Protein AF-A0A952GDI0-F1 (afdb_monomer_lite)

Radius of gyration: 28.62 Å; chains: 1; bounding box: 76×78×63 Å

pLDDT: mean 81.36, std 20.57, range [36.72, 98.88]

Structure (mmCIF, N/CA/C/O backbone):
data_AF-A0A952GDI0-F1
#
_entry.id   AF-A0A952GDI0-F1
#
loop_
_atom_site.group_PDB
_atom_site.id
_atom_site.type_symbol
_atom_site.label_atom_id
_atom_site.label_alt_id
_atom_site.label_comp_id
_atom_site.label_asym_id
_atom_site.label_entity_id
_atom_site.label_seq_id
_atom_site.pdbx_PDB_ins_code
_atom_site.Cartn_x
_atom_site.Cartn_y
_atom_site.Cartn_z
_atom_site.occupancy
_atom_site.B_iso_or_equiv
_atom_site.auth_seq_id
_atom_site.auth_comp_id
_atom_site.auth_asym_id
_atom_site.auth_atom_id
_atom_site.pdbx_PDB_model_num
ATOM 1 N N . MET A 1 1 ? -52.517 -62.965 48.970 1.00 36.72 1 MET A N 1
ATOM 2 C CA . MET A 1 1 ? -51.664 -64.021 48.377 1.00 36.72 1 MET A CA 1
ATOM 3 C C . MET A 1 1 ? -50.918 -63.449 47.168 1.00 36.72 1 MET A C 1
ATOM 5 O O . MET A 1 1 ? -51.586 -62.881 46.323 1.00 36.72 1 MET A O 1
ATOM 9 N N . ARG A 1 2 ? -49.577 -63.614 47.131 1.00 39.38 2 ARG A N 1
ATOM 10 C CA . ARG A 1 2 ? -48.626 -63.575 45.977 1.00 39.38 2 ARG A CA 1
ATOM 11 C C . ARG A 1 2 ? -48.601 -62.310 45.080 1.00 39.38 2 ARG A C 1
ATOM 13 O O . ARG A 1 2 ? -49.496 -62.111 44.282 1.00 39.38 2 ARG A O 1
ATOM 20 N N . LYS A 1 3 ? -47.659 -61.370 45.286 1.00 43.00 3 LYS A N 1
ATOM 21 C CA . LYS A 1 3 ? -46.269 -61.262 44.741 1.00 43.00 3 LYS A CA 1
ATOM 22 C C . LYS A 1 3 ? -46.183 -61.133 43.201 1.00 43.00 3 LYS A C 1
ATOM 24 O O . LYS A 1 3 ? -46.409 -62.136 42.541 1.00 43.00 3 LYS A O 1
ATOM 29 N N . LEU A 1 4 ? -45.689 -59.999 42.669 1.00 38.84 4 LEU A N 1
ATOM 30 C CA . LEU A 1 4 ? -44.346 -59.893 42.051 1.00 38.84 4 LEU A CA 1
ATOM 31 C C . LEU A 1 4 ? -43.995 -58.451 41.609 1.00 38.84 4 LEU A C 1
ATOM 33 O O . LEU A 1 4 ? -44.778 -57.767 40.963 1.00 38.84 4 LEU A O 1
ATOM 37 N N . VAL A 1 5 ? -42.774 -58.050 41.957 1.00 49.72 5 VAL A N 1
ATOM 38 C CA . VAL A 1 5 ? -41.998 -56.883 41.506 1.00 49.72 5 VAL A CA 1
ATOM 39 C C . VAL A 1 5 ? -41.313 -57.233 40.183 1.00 49.72 5 VAL A C 1
ATOM 41 O O . VAL A 1 5 ? -40.708 -58.300 40.156 1.00 49.72 5 VAL A O 1
ATOM 44 N N . VAL A 1 6 ? -41.285 -56.353 39.166 1.00 42.94 6 VAL A N 1
ATOM 45 C CA . VAL A 1 6 ? -40.235 -56.370 38.116 1.00 42.94 6 VAL A CA 1
ATOM 46 C C . VAL A 1 6 ? -39.928 -54.956 37.575 1.00 42.94 6 VAL A C 1
ATOM 48 O O . VAL A 1 6 ? -40.704 -54.371 36.832 1.00 42.94 6 VAL A O 1
ATOM 51 N N . TRP A 1 7 ? -38.769 -54.456 38.011 1.00 36.88 7 TRP A N 1
ATOM 52 C CA . TRP A 1 7 ? -37.698 -53.723 37.314 1.00 36.88 7 TRP A CA 1
ATOM 53 C C . TRP A 1 7 ? -37.964 -52.589 36.304 1.00 36.88 7 TRP A C 1
ATOM 55 O O . TRP A 1 7 ? -38.364 -52.785 35.161 1.00 36.88 7 TRP A O 1
ATOM 65 N N . VAL A 1 8 ? -37.513 -51.406 36.737 1.00 43.66 8 VAL A N 1
ATOM 66 C CA . VAL A 1 8 ? -37.041 -50.263 35.946 1.00 43.66 8 VAL A CA 1
ATOM 67 C C . VAL A 1 8 ? -35.877 -50.686 35.041 1.00 43.66 8 VAL A C 1
ATOM 69 O O . VAL A 1 8 ? -34.880 -51.212 35.530 1.00 43.66 8 VAL A O 1
ATOM 72 N N . ALA A 1 9 ? -35.964 -50.375 33.748 1.00 41.12 9 ALA A N 1
ATOM 73 C CA . ALA A 1 9 ? -34.824 -50.354 32.835 1.00 41.12 9 ALA A CA 1
ATOM 74 C C . ALA A 1 9 ? -34.697 -48.944 32.242 1.00 41.12 9 ALA A C 1
ATOM 76 O O . ALA A 1 9 ? -35.243 -48.630 31.187 1.00 41.12 9 ALA A O 1
ATOM 77 N N . LEU A 1 10 ? -33.995 -48.071 32.968 1.00 42.59 10 LEU A N 1
ATOM 78 C CA . LEU A 1 10 ? -33.512 -46.796 32.449 1.00 42.59 10 LEU A CA 1
ATOM 79 C C . LEU A 1 10 ? -32.235 -47.099 31.647 1.00 42.59 10 LEU A C 1
ATOM 81 O O . LEU A 1 10 ? -31.134 -47.117 32.194 1.00 42.59 10 LEU A O 1
ATOM 85 N N . CYS A 1 11 ? -32.374 -47.415 30.360 1.00 38.50 11 CYS A N 1
ATOM 86 C CA . CYS A 1 11 ? -31.219 -47.489 29.470 1.00 38.50 11 CYS A CA 1
ATOM 87 C C . CYS A 1 11 ? -30.758 -46.064 29.159 1.00 38.50 11 CYS A C 1
ATOM 89 O O . CYS A 1 11 ? -31.402 -45.329 28.412 1.00 38.50 11 CYS A O 1
ATOM 91 N N . GLY A 1 12 ? -29.650 -45.679 29.792 1.00 42.56 12 GLY A N 1
ATOM 92 C CA . GLY A 1 12 ? -28.978 -44.408 29.593 1.00 42.56 12 GLY A CA 1
ATOM 93 C C . GLY A 1 12 ? -28.523 -44.229 28.151 1.00 42.56 12 GLY A C 1
ATOM 94 O O . GLY A 1 12 ? -27.641 -44.933 27.669 1.00 42.56 12 GLY A O 1
ATOM 95 N N . ALA A 1 13 ? -29.080 -43.220 27.492 1.00 44.38 13 ALA A N 1
ATOM 96 C CA . ALA A 1 13 ? -28.416 -42.543 26.393 1.00 44.38 13 ALA A CA 1
ATOM 97 C C . ALA A 1 13 ? -27.603 -41.390 26.992 1.00 44.38 13 ALA A C 1
ATOM 99 O O . ALA A 1 13 ? -27.978 -40.222 26.906 1.00 44.38 13 ALA A O 1
ATOM 100 N N . THR A 1 14 ? -26.499 -41.722 27.664 1.00 49.66 14 THR A N 1
ATOM 101 C CA . THR A 1 14 ? -25.476 -40.732 28.011 1.00 49.66 14 THR A CA 1
ATOM 102 C C . THR A 1 14 ? -24.737 -40.418 26.718 1.00 49.66 14 THR A C 1
ATOM 104 O O . THR A 1 14 ? -23.700 -41.002 26.414 1.00 49.66 14 THR A O 1
ATOM 107 N N . SER A 1 15 ? -25.338 -39.560 25.896 1.00 49.81 15 SER A N 1
ATOM 108 C CA . SER A 1 15 ? -24.694 -39.019 24.711 1.00 49.81 15 SER A CA 1
ATOM 109 C C . SER A 1 15 ? -23.394 -38.373 25.157 1.00 49.81 15 SER A C 1
ATOM 111 O O . SER A 1 15 ? -23.389 -37.391 25.900 1.00 49.81 15 SER A O 1
ATOM 113 N N . ILE A 1 16 ? -22.294 -38.983 24.731 1.00 50.59 16 ILE A N 1
ATOM 114 C CA . ILE A 1 16 ? -20.947 -38.457 24.847 1.00 50.59 16 ILE A CA 1
ATOM 115 C C . ILE A 1 16 ? -20.974 -37.103 24.137 1.00 50.59 16 ILE A C 1
ATOM 117 O O . ILE A 1 16 ? -20.898 -37.028 22.911 1.00 50.59 16 ILE A O 1
ATOM 121 N N . LEU A 1 17 ? -21.122 -36.025 24.907 1.00 48.94 17 LEU A N 1
ATOM 122 C CA . LEU A 1 17 ? -20.775 -34.685 24.463 1.00 48.94 17 LEU A CA 1
ATOM 123 C C . LEU A 1 17 ? -19.253 -34.675 24.350 1.00 48.94 17 LEU A C 1
ATOM 125 O O . LEU A 1 17 ? -18.540 -34.250 25.257 1.00 48.94 17 LEU A O 1
ATOM 129 N N . TYR A 1 18 ? -18.758 -35.223 23.237 1.00 50.09 18 TYR A N 1
ATOM 130 C CA . TYR A 1 18 ? -17.430 -34.924 22.737 1.00 50.09 18 TYR A CA 1
ATOM 131 C C . TYR A 1 18 ? -17.302 -33.409 22.781 1.00 50.09 18 TYR A C 1
ATOM 133 O O . TYR A 1 18 ? -18.098 -32.704 22.158 1.00 50.09 18 TYR A O 1
ATOM 141 N N . GLY A 1 19 ? -16.355 -32.932 23.590 1.00 51.75 19 GLY A N 1
ATOM 142 C CA . GLY A 1 19 ? -16.073 -31.521 23.758 1.00 51.75 19 GLY A CA 1
ATOM 143 C C . GLY A 1 19 ? -15.899 -30.881 22.393 1.00 51.75 19 GLY A C 1
ATOM 144 O O . GLY A 1 19 ? -14.851 -31.012 21.761 1.00 51.75 19 GLY A O 1
ATOM 145 N N . GLN A 1 20 ? -16.936 -30.180 21.943 1.00 54.09 20 GLN A N 1
ATOM 146 C CA . GLN A 1 20 ? -16.772 -29.154 20.942 1.00 54.09 20 GLN A CA 1
ATOM 147 C C . GLN A 1 20 ? -15.917 -28.102 21.630 1.00 54.09 20 GLN A C 1
ATOM 149 O O . GLN A 1 20 ? -16.401 -27.313 22.442 1.00 54.09 20 GLN A O 1
ATOM 154 N N . SER A 1 21 ? -14.612 -28.148 21.368 1.00 56.38 21 SER A N 1
ATOM 155 C CA . SER A 1 21 ? -13.787 -26.964 21.500 1.00 56.38 21 SER A CA 1
ATOM 156 C C . SER A 1 21 ? -14.493 -25.912 20.656 1.00 56.38 21 SER A C 1
ATOM 158 O O . SER A 1 21 ? -14.486 -25.975 19.428 1.00 56.38 21 SER A O 1
ATOM 160 N N . LEU A 1 22 ? -15.216 -25.002 21.318 1.00 59.16 22 LEU A N 1
ATOM 161 C CA . LEU A 1 22 ? -15.708 -23.807 20.654 1.00 59.16 22 LEU A CA 1
ATOM 162 C C . LEU A 1 22 ? -14.494 -23.242 19.916 1.00 59.16 22 LEU A C 1
ATOM 164 O O . LEU A 1 22 ? -13.442 -23.121 20.560 1.00 59.16 22 LEU A O 1
ATOM 168 N N . PRO A 1 23 ? -14.583 -22.969 18.599 1.00 58.81 23 PRO A N 1
ATOM 169 C CA . PRO A 1 23 ? -13.469 -22.368 17.887 1.00 58.81 23 PRO A CA 1
ATOM 170 C C . PRO A 1 23 ? -13.054 -21.172 18.724 1.00 58.81 23 PRO A C 1
ATOM 172 O O . PRO A 1 23 ? -13.901 -20.338 19.055 1.00 58.81 23 PRO A O 1
ATOM 175 N N . GLN A 1 24 ? -11.799 -21.172 19.182 1.00 58.00 24 GLN A N 1
ATOM 176 C CA . GLN A 1 24 ? -11.284 -20.124 20.043 1.00 58.00 24 GLN A CA 1
ATOM 177 C C . GLN A 1 24 ? -11.627 -18.814 19.352 1.00 58.00 24 GLN A C 1
ATOM 179 O O . GLN A 1 24 ? -11.100 -18.545 18.272 1.00 58.00 24 GLN A O 1
ATOM 184 N N . ARG A 1 25 ? -12.603 -18.080 19.911 1.00 53.97 25 ARG A N 1
ATOM 185 C CA . ARG A 1 25 ? -13.162 -16.880 19.286 1.00 53.97 25 ARG A CA 1
ATOM 186 C C . ARG A 1 25 ? -11.959 -16.045 18.897 1.00 53.97 25 ARG A C 1
ATOM 188 O O . ARG A 1 25 ? -11.152 -15.746 19.784 1.00 53.97 25 ARG A O 1
ATOM 195 N N . ALA A 1 26 ? -11.789 -15.782 17.596 1.00 58.22 26 ALA A N 1
ATOM 196 C CA . ALA A 1 26 ? -10.661 -15.001 17.114 1.00 58.22 26 ALA A CA 1
ATOM 197 C C . ALA A 1 26 ? -10.570 -13.790 18.036 1.00 58.22 26 ALA A C 1
ATOM 199 O O . ALA A 1 26 ? -11.573 -13.094 18.231 1.00 58.22 26 ALA A O 1
ATOM 200 N N . ARG A 1 27 ? -9.436 -13.632 18.727 1.00 61.50 27 ARG A N 1
ATOM 201 C CA . ARG A 1 27 ? -9.253 -12.488 19.614 1.00 61.50 27 ARG A CA 1
ATOM 202 C C . ARG A 1 27 ? -9.319 -11.282 18.690 1.00 61.50 27 ARG A C 1
ATOM 204 O O . ARG A 1 27 ? -8.359 -11.021 17.975 1.00 61.50 27 ARG A O 1
ATOM 211 N N . HIS A 1 28 ? -10.474 -10.623 18.640 1.00 67.69 28 HIS A N 1
ATOM 212 C CA . HIS A 1 28 ? -10.655 -9.371 17.922 1.00 67.69 28 HIS A CA 1
ATOM 213 C C . HIS A 1 28 ? -9.851 -8.330 18.694 1.00 67.69 28 HIS A C 1
ATOM 215 O O . HIS A 1 28 ? -10.360 -7.648 19.582 1.00 67.69 28 HIS A O 1
ATOM 221 N N . VAL A 1 29 ? -8.550 -8.294 18.419 1.00 80.56 29 VAL A N 1
ATOM 222 C CA . VAL A 1 29 ? -7.701 -7.189 18.830 1.00 80.56 29 VAL A CA 1
ATOM 223 C C . VAL A 1 29 ? -8.167 -6.008 17.994 1.00 80.56 29 VAL A C 1
ATOM 225 O O . VAL A 1 29 ? -8.299 -6.114 16.778 1.00 80.56 29 VAL A O 1
ATOM 228 N N . SER A 1 30 ? -8.466 -4.907 18.663 1.00 89.31 30 SER A N 1
ATOM 229 C CA . SER A 1 30 ? -8.853 -3.650 18.030 1.00 89.31 30 SER A CA 1
ATOM 230 C C . SER A 1 30 ? -8.016 -2.523 18.622 1.00 89.31 30 SER A C 1
ATOM 232 O O . SER A 1 30 ? -7.465 -2.697 19.719 1.00 89.31 30 SER A O 1
ATOM 234 N N . PRO A 1 31 ? -7.950 -1.350 17.976 1.00 93.19 31 PRO A N 1
ATOM 235 C CA . PRO A 1 31 ? -7.265 -0.197 18.546 1.00 93.19 31 PRO A CA 1
ATOM 236 C C . PRO A 1 31 ? -7.733 0.127 19.974 1.00 93.19 31 PRO A C 1
ATOM 238 O O . PRO A 1 31 ? -6.918 0.481 20.818 1.00 93.19 31 PRO A O 1
ATOM 241 N N . ALA A 1 32 ? -9.018 -0.094 20.282 1.00 91.69 32 ALA A N 1
ATOM 242 C CA . ALA A 1 32 ? -9.591 0.139 21.610 1.00 91.69 32 ALA A CA 1
ATOM 243 C C . ALA A 1 32 ? -9.057 -0.802 22.708 1.00 91.69 32 ALA A C 1
ATOM 245 O O . ALA A 1 32 ? -9.165 -0.489 23.889 1.00 91.69 32 ALA A O 1
ATOM 246 N N . SER A 1 33 ? -8.486 -1.953 22.339 1.00 92.94 33 SER A N 1
ATOM 247 C CA . SER A 1 33 ? -7.871 -2.894 23.290 1.00 92.94 33 SER A CA 1
ATOM 248 C C . SER A 1 33 ? -6.403 -2.592 23.604 1.00 92.94 33 SER A C 1
ATOM 250 O O . SER A 1 33 ? -5.805 -3.271 24.440 1.00 92.94 33 SER A O 1
ATOM 252 N N . LEU A 1 34 ? -5.801 -1.609 22.930 1.00 94.31 34 LEU A N 1
ATOM 253 C CA . LEU A 1 34 ? -4.405 -1.245 23.142 1.00 94.31 34 LEU A CA 1
ATOM 254 C C . LEU A 1 34 ? -4.249 -0.439 24.437 1.00 94.31 34 LEU A C 1
ATOM 256 O O . LEU A 1 34 ? -5.098 0.377 24.788 1.00 94.31 34 LEU A O 1
ATOM 260 N N . ASN A 1 35 ? -3.129 -0.635 25.140 1.00 96.44 35 ASN A N 1
ATOM 261 C CA . ASN A 1 35 ? -2.757 0.279 26.220 1.00 96.44 35 ASN A CA 1
ATOM 262 C C . ASN A 1 35 ? -2.466 1.678 25.650 1.00 96.44 35 ASN A C 1
ATOM 264 O O . ASN A 1 35 ? -2.243 1.828 24.448 1.00 96.44 35 ASN A O 1
ATOM 268 N N . ARG A 1 36 ? -2.411 2.687 26.526 1.00 96.50 36 ARG A N 1
ATOM 269 C CA . ARG A 1 36 ? -2.203 4.087 26.136 1.00 96.50 36 ARG A CA 1
ATOM 270 C C . ARG A 1 36 ? -1.029 4.278 25.169 1.0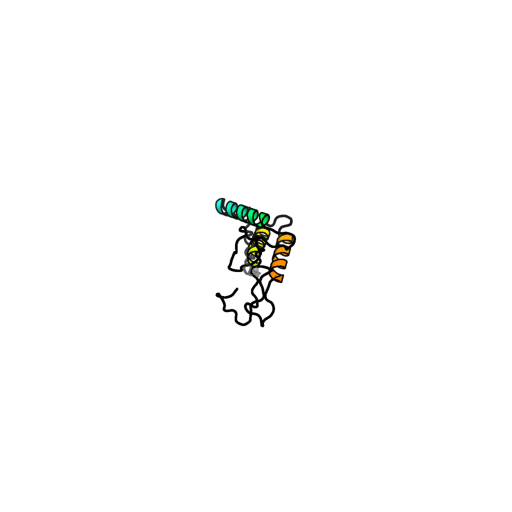0 96.50 36 ARG A C 1
ATOM 272 O O . ARG A 1 36 ? -1.235 4.778 24.072 1.00 96.50 36 ARG A O 1
ATOM 279 N N . ASN A 1 37 ? 0.169 3.832 25.541 1.00 97.94 37 ASN A N 1
ATOM 280 C CA . ASN A 1 37 ? 1.382 4.073 24.755 1.00 97.94 37 ASN A CA 1
ATOM 281 C C . ASN A 1 37 ? 1.326 3.365 23.392 1.00 97.94 37 ASN A C 1
ATOM 283 O O . ASN A 1 37 ? 1.716 3.927 22.372 1.00 97.94 37 ASN A O 1
ATOM 287 N N . THR A 1 38 ? 0.823 2.128 23.352 1.00 96.88 38 THR A N 1
ATOM 288 C CA . THR A 1 38 ? 0.666 1.379 22.098 1.00 96.88 38 THR A CA 1
ATOM 289 C C . THR A 1 38 ? -0.418 1.993 21.211 1.00 96.88 38 THR A C 1
ATOM 291 O O . THR A 1 38 ? -0.248 2.057 19.996 1.00 96.88 38 THR A O 1
ATOM 294 N N . GLY A 1 39 ? -1.512 2.474 21.805 1.00 96.94 39 GLY A N 1
ATOM 295 C CA . GLY A 1 39 ? -2.582 3.173 21.099 1.00 96.94 39 GLY A CA 1
ATOM 296 C C . GLY A 1 39 ? -2.129 4.510 20.511 1.00 96.94 39 GLY A C 1
ATOM 297 O O . GLY A 1 39 ? -2.497 4.815 19.379 1.00 96.94 39 GLY A O 1
ATOM 298 N N . GLU A 1 40 ? -1.314 5.278 21.238 1.00 97.94 40 GLU A N 1
ATOM 299 C CA . GLU A 1 40 ? -0.699 6.524 20.754 1.00 97.94 40 GLU A CA 1
ATOM 300 C C . GLU A 1 40 ? 0.247 6.242 19.574 1.00 97.94 40 GLU A C 1
ATOM 302 O O . GLU A 1 40 ? 0.080 6.824 18.505 1.00 97.94 40 GLU A O 1
ATOM 307 N N . LEU A 1 41 ? 1.165 5.273 19.702 1.00 97.75 41 LEU A N 1
ATOM 308 C CA . LEU A 1 41 ? 2.063 4.883 18.604 1.00 97.75 41 LEU A CA 1
ATOM 309 C C . LEU A 1 41 ? 1.309 4.405 17.356 1.00 97.75 41 LEU A C 1
ATOM 311 O O . LEU A 1 41 ? 1.704 4.721 16.234 1.00 97.75 41 LEU A O 1
ATOM 315 N N . PHE A 1 42 ? 0.224 3.648 17.537 1.00 97.31 42 PHE A N 1
ATOM 316 C CA . PHE A 1 42 ? -0.623 3.217 16.429 1.00 97.31 42 PHE A CA 1
ATOM 317 C C . PHE A 1 42 ? -1.279 4.408 15.719 1.00 97.31 42 PHE A C 1
ATOM 319 O O . PHE A 1 42 ? -1.240 4.482 14.492 1.00 97.31 42 PHE A O 1
ATOM 326 N N . GLN A 1 43 ? -1.852 5.350 16.473 1.00 97.38 43 GLN A N 1
ATOM 327 C CA . GLN A 1 43 ? -2.499 6.539 15.911 1.00 97.38 43 GLN A CA 1
ATOM 328 C C . GLN A 1 43 ? -1.510 7.415 15.139 1.00 97.38 43 GLN A C 1
ATOM 330 O O . GLN A 1 43 ? -1.804 7.795 14.008 1.00 97.38 43 GLN A O 1
ATOM 335 N N . GLU A 1 44 ? -0.322 7.655 15.694 1.00 97.88 44 GLU A N 1
ATOM 336 C CA . GLU A 1 44 ? 0.744 8.394 15.011 1.00 97.88 44 GLU A CA 1
ATOM 337 C C . GLU A 1 44 ? 1.199 7.677 13.737 1.00 97.88 44 GLU A C 1
ATOM 339 O O . GLU A 1 44 ? 1.308 8.287 12.674 1.00 97.88 44 GLU A O 1
ATOM 344 N N . SER A 1 45 ? 1.397 6.356 13.795 1.00 96.88 45 SER A N 1
ATOM 345 C CA . SER A 1 45 ? 1.742 5.572 12.607 1.00 96.88 45 SER A CA 1
ATOM 346 C C . SER A 1 45 ? 0.672 5.694 11.518 1.00 96.88 45 SER A C 1
ATOM 348 O O . SER A 1 45 ? 1.003 5.913 10.352 1.00 96.88 45 SER A O 1
ATOM 350 N N . MET A 1 46 ? -0.610 5.603 11.880 1.00 97.88 46 MET A N 1
ATOM 351 C CA . MET A 1 46 ? -1.715 5.772 10.933 1.00 97.88 46 MET A CA 1
ATOM 352 C C . MET A 1 46 ? -1.769 7.189 10.359 1.00 97.88 46 MET A C 1
ATOM 354 O O . MET A 1 46 ? -1.972 7.334 9.156 1.00 97.88 46 MET A O 1
ATOM 358 N N . HIS A 1 47 ? -1.546 8.214 11.184 1.00 97.75 47 HIS A N 1
ATOM 359 C CA . HIS A 1 47 ? -1.507 9.609 10.749 1.00 97.75 47 HIS A CA 1
ATOM 360 C C . HIS A 1 47 ? -0.426 9.839 9.687 1.00 97.75 47 HIS A C 1
ATOM 362 O O . HIS A 1 47 ? -0.715 10.378 8.619 1.00 97.75 47 HIS A O 1
ATOM 368 N N . TRP A 1 48 ? 0.801 9.377 9.932 1.00 96.56 48 TRP A N 1
ATOM 369 C CA . TRP A 1 48 ? 1.894 9.550 8.975 1.00 96.56 48 TRP A CA 1
ATOM 370 C C . TRP A 1 48 ? 1.705 8.726 7.702 1.00 96.56 48 TRP A C 1
ATOM 372 O O . TRP A 1 48 ? 1.995 9.220 6.614 1.00 96.56 48 TRP A O 1
ATOM 382 N N . ASN A 1 49 ? 1.185 7.500 7.803 1.00 97.06 49 ASN A N 1
ATOM 383 C CA . ASN A 1 49 ? 0.871 6.704 6.617 1.00 97.06 49 ASN A CA 1
ATOM 384 C C . ASN A 1 49 ? -0.205 7.370 5.746 1.00 97.06 49 ASN A C 1
ATOM 386 O O . ASN A 1 49 ? -0.039 7.423 4.532 1.00 97.06 49 ASN A O 1
ATOM 390 N N . GLU A 1 50 ? -1.263 7.915 6.354 1.00 97.31 50 GLU A N 1
ATOM 391 C CA . GLU A 1 50 ? -2.299 8.692 5.661 1.00 97.31 50 GLU A CA 1
ATOM 392 C C . GLU A 1 50 ? -1.702 9.940 4.998 1.00 97.31 50 GLU A C 1
ATOM 394 O O . GLU A 1 50 ? -1.938 10.189 3.820 1.00 97.31 50 GLU A O 1
ATOM 399 N N . TYR A 1 51 ? -0.876 10.696 5.726 1.00 96.81 51 TYR A N 1
ATOM 400 C CA . TYR A 1 51 ? -0.249 11.920 5.225 1.00 96.81 51 TYR A CA 1
ATOM 401 C C . TYR A 1 51 ? 0.639 11.680 3.994 1.00 96.81 51 TYR A C 1
ATOM 403 O O . TYR A 1 51 ? 0.696 12.510 3.087 1.00 96.81 51 TYR A O 1
ATOM 411 N N . PHE A 1 52 ? 1.337 10.543 3.949 1.00 96.25 52 PHE A N 1
ATOM 412 C CA . PHE A 1 52 ? 2.198 10.172 2.826 1.00 96.25 52 PHE A CA 1
ATOM 413 C C . PHE A 1 52 ? 1.509 9.289 1.778 1.00 96.25 52 PHE A C 1
ATOM 415 O O . PHE A 1 52 ? 2.148 8.940 0.780 1.00 96.25 52 PHE A O 1
ATOM 422 N N . TYR A 1 53 ? 0.243 8.922 1.973 1.00 97.31 53 TYR A N 1
ATOM 423 C CA . TYR A 1 53 ? -0.503 8.114 1.018 1.00 97.31 53 TYR A CA 1
ATOM 424 C C . TYR A 1 53 ? -0.788 8.906 -0.262 1.00 97.31 53 TYR A C 1
ATOM 426 O O . TYR A 1 53 ? -1.275 10.034 -0.233 1.00 97.31 53 TYR A O 1
ATOM 434 N N . ASP A 1 54 ? -0.482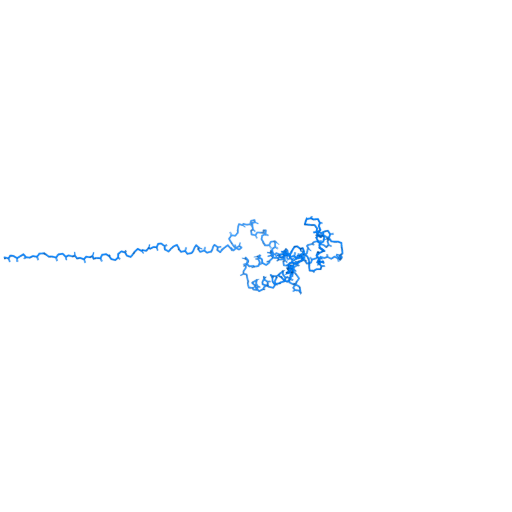 8.299 -1.405 1.00 97.00 54 ASP A N 1
ATOM 435 C CA . ASP A 1 54 ? -0.787 8.835 -2.725 1.00 97.00 54 ASP A CA 1
ATOM 436 C C . ASP A 1 54 ? -1.906 8.012 -3.363 1.00 97.00 54 ASP A C 1
ATOM 438 O O . ASP A 1 54 ? -1.678 6.889 -3.822 1.00 97.00 54 ASP A O 1
ATOM 442 N N . ASP A 1 55 ? -3.115 8.573 -3.390 1.00 96.88 55 ASP A N 1
ATOM 443 C CA . ASP A 1 55 ? -4.311 7.899 -3.906 1.00 96.88 55 ASP A CA 1
ATOM 444 C C . ASP A 1 55 ? -4.161 7.507 -5.387 1.00 96.88 55 ASP A C 1
ATOM 446 O O . ASP A 1 55 ? -4.583 6.420 -5.785 1.00 96.88 55 ASP A O 1
ATOM 450 N N . ALA A 1 56 ? -3.445 8.317 -6.182 1.00 96.81 56 ALA A N 1
ATOM 451 C CA . ALA A 1 56 ? -3.292 8.109 -7.623 1.00 96.81 56 ALA A CA 1
ATOM 452 C C . ALA A 1 56 ? -2.568 6.799 -7.972 1.00 96.81 56 ALA A C 1
ATOM 454 O O . ALA A 1 56 ? -2.838 6.196 -9.011 1.00 96.81 56 ALA A O 1
ATOM 455 N N . VAL A 1 57 ? -1.660 6.344 -7.105 1.00 96.62 57 VAL A N 1
ATOM 456 C CA . VAL A 1 57 ? -0.933 5.073 -7.284 1.00 96.62 57 VAL A CA 1
ATOM 457 C C . VAL A 1 57 ? -1.189 4.068 -6.164 1.00 96.62 57 VAL A C 1
ATOM 459 O O . VAL A 1 57 ? -0.684 2.949 -6.217 1.00 96.62 57 VAL A O 1
ATOM 462 N N . SER A 1 58 ? -1.987 4.447 -5.165 1.00 98.38 58 SER A N 1
ATOM 463 C CA . SER A 1 58 ? -2.327 3.635 -3.998 1.00 98.38 58 SER A CA 1
ATOM 464 C C . SER A 1 58 ? -1.110 3.127 -3.207 1.00 98.38 58 SER A C 1
ATOM 466 O O . SER A 1 58 ? -1.122 2.006 -2.701 1.00 98.38 58 SER A O 1
ATOM 468 N N . LEU A 1 59 ? -0.069 3.956 -3.070 1.00 98.19 59 LEU A N 1
ATOM 469 C CA . LEU A 1 59 ? 1.153 3.649 -2.312 1.00 98.19 59 LEU A CA 1
ATOM 470 C C . LEU A 1 59 ? 1.539 4.805 -1.382 1.00 98.19 59 LEU A C 1
ATOM 472 O O . LEU A 1 59 ? 1.264 5.969 -1.664 1.00 98.19 59 LEU A O 1
ATOM 476 N N . VAL A 1 60 ? 2.225 4.477 -0.290 1.00 97.00 60 VAL A N 1
ATOM 477 C CA . VAL A 1 60 ? 2.782 5.437 0.671 1.00 97.00 60 VAL A CA 1
ATOM 478 C C . VAL A 1 60 ? 4.138 5.940 0.180 1.00 97.00 60 VAL A C 1
ATOM 480 O O . VAL A 1 60 ? 4.967 5.169 -0.305 1.00 97.00 60 VAL A O 1
ATOM 483 N N . LYS A 1 61 ? 4.382 7.243 0.302 1.00 94.25 61 LYS A N 1
ATOM 484 C CA . LYS A 1 61 ? 5.660 7.884 -0.025 1.00 94.25 61 LYS A CA 1
ATOM 485 C C . LYS A 1 61 ? 6.651 7.826 1.142 1.00 94.25 61 LYS A C 1
ATOM 487 O O . LYS A 1 61 ? 6.266 7.875 2.304 1.00 94.25 61 LYS A O 1
ATOM 492 N N . SER A 1 62 ? 7.948 7.801 0.836 1.00 89.69 62 SER A N 1
ATOM 493 C CA . SER A 1 62 ? 9.008 7.982 1.834 1.00 89.69 62 SER A CA 1
ATOM 494 C C . SER A 1 62 ? 8.848 9.335 2.547 1.00 89.69 62 SER A C 1
ATOM 496 O O . SER A 1 62 ? 8.650 10.349 1.871 1.00 89.69 62 SER A O 1
ATOM 498 N N . PRO A 1 63 ? 9.003 9.407 3.882 1.00 83.38 63 PRO A N 1
ATOM 499 C CA . PRO A 1 63 ? 8.969 10.674 4.610 1.00 83.38 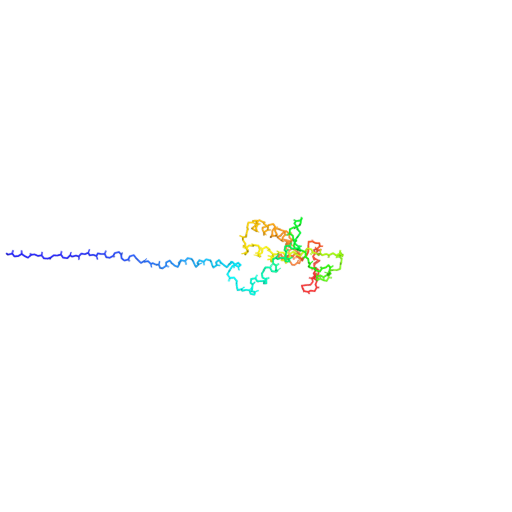63 PRO A CA 1
ATOM 500 C C . PRO A 1 63 ? 10.062 11.651 4.163 1.00 83.38 63 PRO A C 1
ATOM 502 O O . PRO A 1 63 ? 9.838 12.867 4.106 1.00 83.38 63 PRO A O 1
ATOM 505 N N . SER A 1 64 ? 11.231 11.118 3.795 1.00 76.12 64 SER A N 1
ATOM 506 C CA . SER A 1 64 ? 12.356 11.881 3.265 1.00 76.12 64 SER A CA 1
ATOM 507 C C . SER A 1 64 ? 12.358 11.865 1.733 1.00 76.12 64 SER A C 1
ATOM 509 O O . SER A 1 64 ? 12.085 10.847 1.096 1.00 76.12 64 SER A O 1
ATOM 511 N N . GLY A 1 65 ? 12.692 13.011 1.132 1.00 64.81 65 GLY A N 1
ATOM 512 C CA . GLY A 1 65 ? 12.956 13.123 -0.310 1.00 64.81 65 GLY A CA 1
ATOM 513 C C . GLY A 1 65 ? 14.355 12.645 -0.720 1.00 64.81 65 GLY A C 1
ATOM 514 O O . GLY A 1 65 ? 14.757 12.853 -1.859 1.00 64.81 65 GLY A O 1
ATOM 515 N N . GLY A 1 66 ? 15.115 12.072 0.221 1.00 60.06 66 GLY A N 1
ATOM 516 C CA . GLY A 1 66 ? 16.434 11.492 -0.015 1.00 60.06 66 GLY A CA 1
ATOM 517 C C . GLY A 1 66 ? 16.350 9.989 -0.274 1.00 60.06 66 GLY A C 1
ATOM 518 O O . GLY A 1 66 ? 15.334 9.351 0.001 1.00 60.06 66 GLY A O 1
ATOM 519 N N . SER A 1 67 ? 17.431 9.414 -0.798 1.00 52.97 67 SER A N 1
ATOM 520 C CA . SER A 1 67 ? 17.493 8.000 -1.164 1.00 52.97 67 SER A CA 1
ATOM 521 C C . SER A 1 67 ? 17.333 7.078 0.050 1.00 52.97 67 SER A C 1
ATOM 523 O O . SER A 1 67 ? 18.311 6.716 0.702 1.00 52.97 67 SER A O 1
ATOM 525 N N . ALA A 1 68 ? 16.115 6.610 0.318 1.00 51.34 68 ALA A N 1
ATOM 526 C CA . ALA A 1 68 ? 15.940 5.349 1.020 1.00 51.34 68 ALA A CA 1
ATOM 527 C C . ALA A 1 68 ? 16.459 4.239 0.085 1.00 51.34 68 ALA A C 1
ATOM 529 O O . ALA A 1 68 ? 15.876 3.967 -0.963 1.00 51.34 68 ALA A O 1
ATOM 530 N N . HIS A 1 69 ? 17.612 3.670 0.449 1.00 52.94 69 HIS A N 1
ATOM 531 C CA . HIS A 1 69 ? 18.294 2.549 -0.211 1.00 52.94 69 HIS A CA 1
ATOM 532 C C . HIS A 1 69 ? 18.921 2.826 -1.596 1.00 52.94 69 HIS A C 1
ATOM 534 O O . HIS A 1 69 ? 18.581 2.187 -2.589 1.00 52.94 69 HIS A O 1
ATOM 540 N N . GLY A 1 70 ? 19.922 3.707 -1.657 1.00 47.94 70 GLY A N 1
ATOM 541 C CA . GLY A 1 70 ? 21.049 3.563 -2.600 1.00 47.94 70 GLY A CA 1
ATOM 542 C C . GLY A 1 70 ? 20.803 3.780 -4.100 1.00 47.94 70 GLY A C 1
ATOM 543 O O . GLY A 1 70 ? 21.771 3.930 -4.835 1.00 47.94 70 GLY A O 1
ATOM 544 N N . THR A 1 71 ? 19.566 3.872 -4.583 1.00 47.09 71 THR A N 1
ATOM 545 C CA . THR A 1 71 ? 19.318 4.258 -5.978 1.00 47.09 71 THR A CA 1
ATOM 546 C C . THR A 1 71 ? 19.512 5.765 -6.112 1.00 47.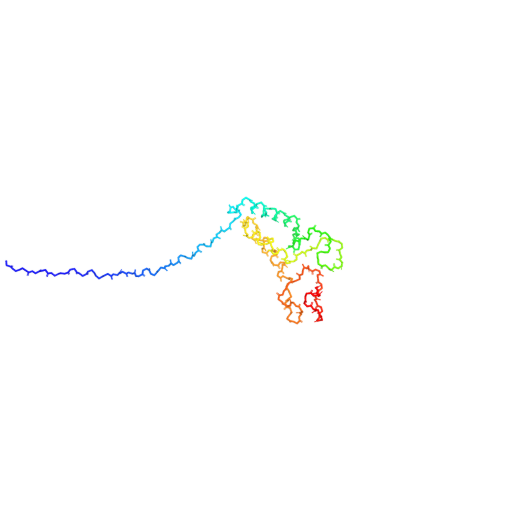09 71 THR A C 1
ATOM 548 O O . THR A 1 71 ? 18.895 6.547 -5.388 1.00 47.09 71 THR A O 1
ATOM 551 N N . GLN A 1 72 ? 20.432 6.194 -6.972 1.00 43.38 72 GLN A N 1
ATOM 552 C CA . GLN A 1 72 ? 20.523 7.584 -7.410 1.00 43.38 72 GLN A CA 1
ATOM 553 C C . GLN A 1 72 ? 19.535 7.791 -8.556 1.00 43.38 72 GLN A C 1
ATOM 555 O O . GLN A 1 72 ? 19.479 6.972 -9.468 1.00 43.38 72 GLN A O 1
ATOM 560 N N . GLY A 1 73 ? 18.756 8.866 -8.498 1.00 48.34 73 GLY A N 1
ATOM 561 C CA . GLY A 1 73 ? 17.781 9.201 -9.532 1.00 48.34 73 GLY A CA 1
ATOM 562 C C . GLY A 1 73 ? 16.444 9.609 -8.932 1.00 48.34 73 GLY A C 1
ATOM 563 O O . GLY A 1 73 ? 15.911 8.918 -8.068 1.00 48.34 73 GLY A O 1
ATOM 564 N N . GLU A 1 74 ? 15.962 10.753 -9.409 1.00 46.38 74 GLU A N 1
ATOM 565 C CA . GLU A 1 74 ? 14.729 11.459 -9.049 1.00 46.38 74 GLU A CA 1
ATOM 566 C C . GLU A 1 74 ? 14.742 12.122 -7.664 1.00 46.38 74 GLU A C 1
ATOM 568 O O . GLU A 1 74 ? 14.526 11.506 -6.621 1.00 46.38 74 GLU A O 1
ATOM 573 N N . GLY A 1 75 ? 15.007 13.434 -7.667 1.00 51.50 75 GLY A N 1
ATOM 574 C CA . GLY A 1 75 ? 14.773 14.291 -6.511 1.00 51.50 75 GLY A CA 1
ATOM 575 C C . GLY A 1 75 ? 13.280 14.313 -6.193 1.00 51.50 75 GLY A C 1
ATOM 576 O O . GLY A 1 75 ? 12.488 14.854 -6.958 1.00 51.50 75 GLY A O 1
ATOM 577 N N . GLY A 1 76 ? 12.891 13.694 -5.082 1.00 63.34 76 GLY A N 1
ATOM 578 C CA . GLY A 1 76 ? 11.494 13.562 -4.686 1.00 63.34 76 GLY A CA 1
ATOM 579 C C . GLY A 1 76 ? 11.274 12.422 -3.694 1.00 63.34 76 GLY A C 1
ATOM 580 O O . GLY A 1 76 ? 12.131 11.564 -3.489 1.00 63.34 76 GLY A O 1
ATOM 581 N N . ARG A 1 77 ? 10.106 12.412 -3.044 1.00 76.56 77 ARG A N 1
ATOM 582 C CA . ARG A 1 77 ? 9.698 11.294 -2.182 1.00 76.56 77 ARG A CA 1
ATOM 583 C C . ARG A 1 77 ? 9.271 10.111 -3.045 1.00 76.56 77 ARG A C 1
ATOM 585 O O . ARG A 1 77 ? 8.407 10.261 -3.903 1.00 76.56 77 ARG A O 1
ATOM 592 N N . ARG A 1 78 ? 9.840 8.937 -2.783 1.00 86.81 78 ARG A N 1
ATOM 593 C CA . ARG A 1 78 ? 9.583 7.704 -3.544 1.00 86.81 78 ARG A CA 1
ATOM 594 C C . ARG A 1 78 ? 8.372 6.964 -3.008 1.00 86.81 78 ARG A C 1
ATOM 596 O O . ARG A 1 78 ? 8.201 6.916 -1.795 1.00 86.81 78 ARG A O 1
ATOM 603 N N . HIS A 1 79 ? 7.588 6.335 -3.878 1.00 94.19 79 HIS A N 1
ATOM 604 C CA . HIS A 1 79 ? 6.556 5.385 -3.458 1.00 94.19 79 HIS A CA 1
ATOM 605 C C . HIS A 1 79 ? 7.201 4.089 -2.964 1.00 94.19 79 HIS A C 1
ATOM 607 O O . HIS A 1 79 ? 7.961 3.448 -3.690 1.00 94.19 79 HIS A O 1
ATOM 613 N N . MET A 1 80 ? 6.894 3.723 -1.725 1.00 94.19 80 MET A N 1
ATOM 614 C CA . MET A 1 80 ? 7.486 2.614 -0.987 1.00 94.19 80 MET A CA 1
ATOM 615 C C . MET A 1 80 ? 6.568 1.395 -1.100 1.00 94.19 80 MET A C 1
ATOM 617 O O . MET A 1 80 ? 5.558 1.287 -0.399 1.00 94.19 80 MET A O 1
ATOM 621 N N . VAL A 1 81 ? 6.873 0.494 -2.035 1.00 96.19 81 VAL A N 1
ATOM 622 C CA . VAL A 1 81 ? 6.000 -0.635 -2.398 1.00 96.19 81 VAL A CA 1
ATOM 623 C C . VAL A 1 81 ? 5.767 -1.545 -1.201 1.00 96.19 81 VAL A C 1
ATOM 625 O O . VAL A 1 81 ? 4.630 -1.794 -0.813 1.00 96.19 81 VAL A O 1
ATOM 628 N N . ARG A 1 82 ? 6.845 -2.039 -0.594 1.00 95.50 82 ARG A N 1
ATOM 629 C CA . ARG A 1 82 ? 6.760 -3.055 0.460 1.00 95.50 82 ARG A CA 1
ATOM 630 C C . ARG A 1 82 ? 6.168 -2.455 1.730 1.00 95.50 82 ARG A C 1
ATOM 632 O O . ARG A 1 82 ? 5.307 -3.060 2.360 1.00 95.50 82 ARG A O 1
ATOM 639 N N . GLU A 1 83 ? 6.573 -1.239 2.065 1.00 95.31 83 GLU A N 1
ATOM 640 C CA . GLU A 1 83 ? 6.170 -0.512 3.262 1.00 95.31 83 GLU A CA 1
ATOM 641 C C . GLU A 1 83 ? 4.690 -0.128 3.236 1.00 95.31 83 GLU A C 1
ATOM 643 O O . GLU A 1 83 ? 4.053 -0.102 4.286 1.00 95.31 83 GLU A O 1
ATOM 648 N N . SER A 1 84 ? 4.106 0.076 2.051 1.00 98.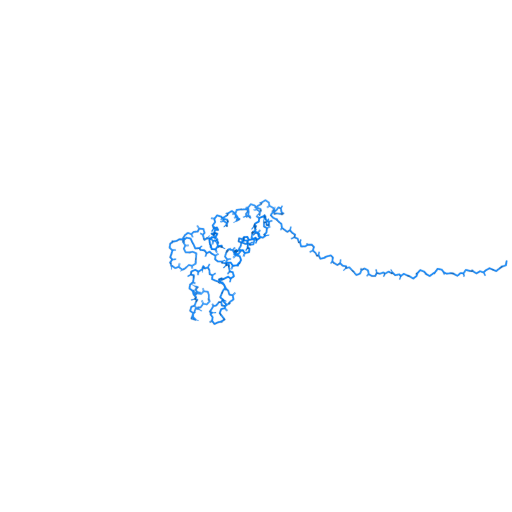31 84 SER A N 1
ATOM 649 C CA . SER A 1 84 ? 2.668 0.338 1.912 1.00 98.31 84 SER A CA 1
ATOM 650 C C . SER A 1 84 ? 1.803 -0.792 2.488 1.00 98.31 84 SER A C 1
ATOM 652 O O . SER A 1 84 ? 0.687 -0.543 2.944 1.00 98.31 84 SER A O 1
ATOM 654 N N . SER A 1 85 ? 2.317 -2.028 2.552 1.00 98.19 85 SER A N 1
ATOM 655 C CA . SER A 1 85 ? 1.605 -3.142 3.195 1.00 98.19 85 SER A CA 1
ATOM 656 C C . SER A 1 85 ? 1.348 -2.920 4.694 1.00 98.19 85 SER A C 1
ATOM 658 O O . SER A 1 85 ? 0.325 -3.380 5.202 1.00 98.19 85 SER A O 1
ATOM 660 N N . TRP A 1 86 ? 2.196 -2.153 5.394 1.00 97.94 86 TRP A N 1
ATOM 661 C CA . TRP A 1 86 ? 1.975 -1.801 6.802 1.00 97.94 86 TRP A CA 1
ATOM 662 C C . TRP A 1 86 ? 0.777 -0.876 6.984 1.00 97.94 86 TRP A C 1
ATOM 664 O O . TRP A 1 86 ? 0.004 -1.057 7.924 1.00 97.94 86 TRP A O 1
ATOM 674 N N . TYR A 1 87 ? 0.575 0.069 6.064 1.00 98.44 87 TYR A N 1
ATOM 675 C CA . TYR A 1 87 ? -0.609 0.921 6.089 1.00 98.44 87 TYR A CA 1
ATOM 676 C C . TYR A 1 87 ? -1.877 0.110 5.815 1.00 98.44 87 TYR A C 1
ATOM 678 O O . TYR A 1 87 ? -2.852 0.238 6.550 1.00 98.44 87 TYR A O 1
ATOM 686 N N . ALA A 1 88 ? -1.847 -0.799 4.832 1.00 98.69 88 ALA A N 1
ATOM 687 C CA . ALA A 1 88 ? -2.963 -1.713 4.590 1.00 98.69 88 ALA A CA 1
ATOM 688 C C . ALA A 1 88 ? -3.295 -2.564 5.827 1.00 98.69 88 ALA A C 1
ATOM 690 O O . ALA A 1 88 ? -4.465 -2.692 6.185 1.00 98.69 88 ALA A O 1
ATOM 691 N N . LEU A 1 89 ? -2.284 -3.100 6.519 1.00 97.94 89 LEU A N 1
ATOM 692 C CA . LEU A 1 89 ? -2.482 -3.835 7.769 1.00 97.94 89 LEU A CA 1
ATOM 693 C C . LEU A 1 89 ? -3.108 -2.950 8.856 1.00 97.94 89 LEU A C 1
ATOM 695 O O . LEU A 1 89 ? -4.046 -3.378 9.525 1.00 97.94 89 LEU A O 1
ATOM 699 N N . GLY A 1 90 ? -2.620 -1.718 9.015 1.00 97.81 90 GLY A N 1
ATOM 700 C CA . GLY A 1 90 ? -3.159 -0.754 9.972 1.00 97.81 90 GLY A CA 1
ATOM 701 C C . GLY A 1 90 ? -4.620 -0.388 9.695 1.00 97.81 90 GLY A C 1
ATOM 702 O O . GLY A 1 90 ? -5.419 -0.335 10.627 1.00 97.81 90 GLY A O 1
ATOM 703 N N . LEU A 1 91 ? -4.993 -0.225 8.422 1.00 98.38 91 LEU A N 1
ATOM 704 C CA . LEU A 1 91 ? -6.380 -0.021 7.989 1.00 98.38 91 LEU A CA 1
ATOM 705 C C . LEU A 1 91 ? -7.258 -1.229 8.338 1.00 98.38 91 LEU A C 1
ATOM 707 O O . LEU A 1 91 ? -8.316 -1.065 8.934 1.00 98.38 91 LEU A O 1
ATOM 711 N N . LEU A 1 92 ? -6.809 -2.452 8.039 1.00 97.50 92 LEU A N 1
ATOM 712 C CA . LEU A 1 92 ? -7.553 -3.671 8.386 1.00 97.50 92 LEU A CA 1
ATOM 713 C C . LEU A 1 92 ? -7.699 -3.861 9.899 1.00 97.50 92 LEU A C 1
ATOM 715 O O . LEU A 1 92 ? -8.707 -4.388 10.357 1.00 97.50 92 LEU A O 1
ATOM 719 N N . PHE A 1 93 ? -6.700 -3.436 10.671 1.00 96.62 93 PHE A N 1
ATOM 720 C CA . PHE A 1 93 ? -6.755 -3.458 12.127 1.00 96.62 93 PHE A CA 1
ATOM 721 C C . PHE A 1 93 ? -7.691 -2.379 12.695 1.00 96.62 93 PHE A C 1
ATOM 723 O O . PHE A 1 93 ? -8.396 -2.636 13.670 1.00 96.62 93 PHE A O 1
ATOM 730 N N . ARG A 1 94 ? -7.716 -1.183 12.090 1.00 96.50 94 ARG A N 1
ATOM 731 C CA . ARG A 1 94 ? -8.612 -0.077 12.463 1.00 96.50 94 ARG A CA 1
ATOM 732 C C . ARG A 1 94 ? -10.074 -0.372 12.124 1.00 96.50 94 ARG A C 1
ATOM 734 O O . ARG A 1 94 ? -10.946 -0.031 12.919 1.00 96.50 94 ARG A O 1
ATOM 741 N N . ASP A 1 95 ? -10.305 -1.010 10.980 1.00 95.75 95 ASP A N 1
ATOM 742 C CA . ASP A 1 95 ? -11.594 -1.500 10.480 1.00 95.75 95 ASP A CA 1
ATOM 743 C C . ASP A 1 95 ? -12.736 -0.463 10.514 1.00 95.75 95 ASP A C 1
ATOM 745 O O . ASP A 1 95 ? -13.881 -0.778 10.843 1.00 95.75 95 ASP A O 1
ATOM 749 N N . GLN A 1 96 ? -12.437 0.799 10.189 1.00 95.69 96 GLN A N 1
ATOM 750 C CA . GLN A 1 96 ? -13.449 1.845 10.022 1.00 95.69 96 GLN A CA 1
ATOM 751 C C . GLN A 1 96 ? -14.059 1.822 8.611 1.00 95.69 96 GLN A C 1
ATOM 753 O O . GLN A 1 96 ? -13.587 1.138 7.699 1.00 95.69 96 GLN A O 1
ATOM 758 N N . ALA A 1 97 ? -15.138 2.583 8.411 1.00 97.44 97 ALA A N 1
ATOM 759 C CA . ALA A 1 97 ? -15.773 2.714 7.103 1.00 97.44 97 ALA A CA 1
ATOM 760 C C . ALA A 1 97 ? -14.752 3.165 6.037 1.00 97.44 97 ALA A C 1
ATOM 762 O O . ALA A 1 97 ? -14.072 4.172 6.207 1.00 97.44 97 ALA A O 1
ATOM 763 N N . GLY A 1 98 ? -14.646 2.405 4.942 1.00 97.69 98 GLY A N 1
ATOM 764 C CA . GLY A 1 98 ? -13.699 2.657 3.846 1.00 97.69 98 GLY A CA 1
ATOM 765 C C . GLY A 1 98 ? -12.313 2.016 4.011 1.00 97.69 98 GLY A C 1
ATOM 766 O O . GLY A 1 98 ? -11.625 1.815 3.008 1.00 97.69 98 GLY A O 1
ATOM 767 N N . ASP A 1 99 ? -11.918 1.600 5.220 1.00 98.19 99 ASP A N 1
ATOM 768 C CA . ASP A 1 99 ? -10.573 1.062 5.475 1.00 98.19 99 ASP A CA 1
ATOM 769 C C . ASP A 1 99 ? -10.298 -0.219 4.688 1.00 98.19 99 ASP A C 1
ATOM 771 O O . ASP A 1 99 ? -9.236 -0.362 4.086 1.00 98.19 99 ASP A O 1
ATOM 775 N N . ARG A 1 100 ? -11.270 -1.137 4.633 1.00 98.38 100 ARG A N 1
ATOM 776 C CA . ARG A 1 100 ? -11.137 -2.397 3.882 1.00 98.38 100 ARG A CA 1
ATOM 777 C C . ARG A 1 100 ? -10.953 -2.166 2.386 1.00 98.38 100 ARG A C 1
ATOM 779 O O . ARG A 1 100 ? -10.138 -2.838 1.760 1.00 98.38 100 ARG A O 1
ATOM 786 N N . GLU A 1 101 ? -11.694 -1.217 1.815 1.00 98.62 101 GLU A N 1
ATOM 787 C CA . GLU A 1 101 ? -11.584 -0.876 0.395 1.00 98.62 101 GLU A CA 1
ATOM 788 C C . GLU A 1 101 ? -10.210 -0.269 0.096 1.00 98.62 101 GLU A C 1
ATOM 790 O O . GLU A 1 101 ? -9.528 -0.696 -0.839 1.00 98.62 101 GLU A O 1
ATOM 795 N N . ARG A 1 102 ? -9.762 0.684 0.922 1.00 98.69 102 ARG A N 1
ATOM 796 C CA . ARG A 1 102 ? -8.440 1.295 0.766 1.00 98.69 102 ARG A CA 1
ATOM 797 C C . ARG A 1 102 ? -7.315 0.280 0.968 1.00 98.69 102 ARG A C 1
ATOM 799 O O . ARG A 1 102 ? -6.388 0.242 0.162 1.00 98.69 102 ARG A O 1
ATOM 806 N N . ALA A 1 103 ? -7.414 -0.584 1.975 1.00 98.81 103 ALA A N 1
ATOM 807 C CA . ALA A 1 103 ? -6.456 -1.661 2.200 1.00 98.81 103 ALA A CA 1
ATOM 808 C C . ALA A 1 103 ? -6.371 -2.594 0.984 1.00 98.81 103 ALA A C 1
ATOM 810 O O . ALA A 1 103 ? -5.272 -2.925 0.545 1.00 98.81 103 ALA A O 1
ATOM 811 N N . ALA A 1 104 ? -7.508 -2.959 0.384 1.00 98.75 104 ALA A N 1
ATOM 812 C CA . ALA A 1 104 ? -7.533 -3.763 -0.835 1.00 98.75 104 ALA A CA 1
ATOM 813 C C . ALA A 1 104 ? -6.869 -3.045 -2.024 1.00 98.75 104 ALA A C 1
ATOM 815 O O . ALA A 1 104 ? -6.101 -3.669 -2.755 1.00 98.75 104 ALA A O 1
ATOM 816 N N . LYS A 1 105 ? -7.103 -1.736 -2.209 1.00 98.75 105 LYS A N 1
ATOM 817 C CA . LYS A 1 105 ? -6.423 -0.934 -3.248 1.00 98.75 105 LYS A CA 1
ATOM 818 C C . LYS A 1 105 ? -4.907 -0.937 -3.060 1.00 98.75 105 LYS A C 1
ATOM 820 O O . LYS A 1 105 ? -4.180 -1.206 -4.015 1.00 98.75 105 LYS A O 1
ATOM 825 N N . ILE A 1 106 ? -4.445 -0.713 -1.830 1.00 98.88 106 ILE A N 1
ATOM 826 C CA . ILE A 1 106 ? -3.019 -0.738 -1.490 1.00 98.88 106 ILE A CA 1
ATOM 827 C C . ILE A 1 106 ? -2.423 -2.121 -1.757 1.00 98.88 106 ILE A C 1
ATOM 829 O O . ILE A 1 106 ? -1.430 -2.231 -2.470 1.00 98.88 106 ILE A O 1
ATOM 833 N N . LEU A 1 107 ? -3.037 -3.192 -1.247 1.00 98.81 107 LEU A N 1
ATOM 834 C CA . LEU A 1 107 ? -2.538 -4.556 -1.447 1.00 98.81 107 LEU A CA 1
ATOM 835 C C . LEU A 1 107 ? -2.492 -4.931 -2.932 1.00 98.81 107 LEU A C 1
ATOM 837 O O . LEU A 1 107 ? -1.508 -5.511 -3.378 1.00 98.81 107 LEU A O 1
ATOM 841 N N . ASN A 1 108 ? -3.491 -4.533 -3.721 1.00 98.75 108 ASN A N 1
ATOM 842 C CA . ASN A 1 108 ? -3.467 -4.713 -5.173 1.00 98.75 108 ASN A CA 1
ATOM 843 C C . ASN A 1 108 ? -2.314 -3.944 -5.836 1.00 98.75 108 ASN A C 1
ATOM 845 O O . ASN A 1 108 ? -1.688 -4.465 -6.760 1.00 98.75 108 ASN A O 1
ATOM 849 N N . ALA A 1 109 ? -2.011 -2.723 -5.384 1.00 98.56 109 ALA A N 1
ATOM 850 C CA . ALA A 1 109 ? -0.867 -1.960 -5.878 1.00 98.56 109 ALA A CA 1
ATOM 851 C C . ALA A 1 109 ? 0.466 -2.642 -5.536 1.00 98.56 109 ALA A C 1
ATOM 853 O O . ALA A 1 109 ? 1.333 -2.724 -6.403 1.00 98.56 109 ALA A O 1
ATOM 854 N N . VAL A 1 110 ? 0.607 -3.198 -4.327 1.00 98.56 110 VAL A N 1
ATOM 855 C CA . VAL A 1 110 ? 1.788 -3.976 -3.915 1.00 98.56 110 VAL A CA 1
ATOM 856 C C . VAL A 1 110 ? 1.931 -5.257 -4.739 1.00 98.56 110 VAL A C 1
ATOM 858 O O . VAL A 1 110 ? 3.004 -5.516 -5.279 1.00 98.56 110 VAL A O 1
ATOM 861 N N . LEU A 1 111 ? 0.852 -6.029 -4.900 1.00 98.31 111 LEU A N 1
ATOM 862 C CA . LEU A 1 111 ? 0.849 -7.287 -5.659 1.00 98.31 111 LEU A CA 1
ATOM 863 C C . LEU A 1 111 ? 1.277 -7.100 -7.119 1.00 98.31 111 LEU A C 1
ATOM 865 O O . LEU A 1 111 ? 2.015 -7.924 -7.653 1.00 98.31 111 LEU A O 1
ATOM 869 N N . LYS A 1 112 ? 0.904 -5.979 -7.747 1.00 97.75 112 LYS A N 1
ATOM 870 C CA . LYS A 1 112 ? 1.345 -5.628 -9.110 1.00 97.75 112 LYS A CA 1
ATOM 871 C C . LYS A 1 112 ? 2.860 -5.439 -9.249 1.00 97.75 112 LYS A C 1
ATOM 873 O O . LYS A 1 112 ? 3.358 -5.451 -10.368 1.00 97.75 112 LYS A O 1
ATOM 878 N N . GLN A 1 113 ? 3.583 -5.242 -8.148 1.00 97.31 113 GLN A N 1
ATOM 879 C CA . GLN A 1 113 ? 5.034 -5.034 -8.140 1.00 97.31 113 GLN A CA 1
ATOM 880 C C . GLN A 1 113 ? 5.822 -6.312 -7.823 1.00 97.31 113 GLN A C 1
ATOM 882 O O . GLN A 1 113 ? 7.028 -6.239 -7.577 1.00 97.31 113 GLN A O 1
ATOM 887 N N . GLN A 1 114 ? 5.164 -7.474 -7.782 1.00 96.56 114 GLN A N 1
ATOM 888 C CA . GLN A 1 114 ? 5.840 -8.750 -7.579 1.00 96.56 114 GLN A CA 1
ATOM 889 C C . GLN A 1 114 ? 6.659 -9.141 -8.818 1.00 96.56 114 GLN A C 1
ATOM 891 O O . GLN A 1 114 ? 6.188 -9.035 -9.950 1.00 96.56 114 GLN A O 1
ATOM 896 N N . TYR A 1 115 ? 7.872 -9.649 -8.610 1.00 94.56 115 TYR A N 1
ATOM 897 C CA . TYR A 1 115 ? 8.642 -10.319 -9.654 1.00 94.56 115 TYR A CA 1
ATOM 898 C C . TYR A 1 115 ? 8.017 -11.691 -9.934 1.00 94.56 115 TYR A C 1
ATOM 900 O O . TYR A 1 115 ? 8.198 -12.630 -9.160 1.00 94.56 115 TYR A O 1
ATOM 908 N N . THR A 1 116 ? 7.263 -11.805 -11.027 1.00 95.38 116 THR A N 1
ATOM 909 C CA . THR A 1 116 ? 6.517 -13.021 -11.406 1.00 95.38 116 THR A CA 1
ATOM 910 C C . THR A 1 116 ? 7.194 -13.852 -12.496 1.00 95.38 116 THR A C 1
ATOM 912 O O . THR A 1 116 ? 6.739 -14.955 -12.787 1.00 95.38 116 THR A O 1
ATOM 915 N N . ASP A 1 117 ? 8.289 -13.365 -13.078 1.00 93.19 117 ASP A N 1
ATOM 916 C CA . ASP A 1 117 ? 9.104 -14.132 -14.018 1.00 93.19 117 ASP A CA 1
ATOM 917 C C . ASP A 1 117 ? 10.111 -15.009 -13.246 1.00 93.19 117 ASP A C 1
ATOM 919 O O . ASP A 1 117 ? 10.986 -14.463 -12.566 1.00 93.19 117 ASP A O 1
ATOM 923 N N . PRO A 1 118 ? 10.025 -16.351 -13.335 1.00 92.69 118 PRO A N 1
ATOM 924 C CA . PRO A 1 118 ? 10.928 -17.257 -12.625 1.00 92.69 118 PRO A CA 1
ATOM 925 C C . PRO A 1 118 ? 12.384 -17.190 -13.107 1.00 92.69 118 PRO A C 1
ATOM 927 O O . PRO A 1 118 ? 13.270 -17.694 -12.418 1.00 92.69 118 PRO A O 1
ATOM 930 N N . SER A 1 119 ? 12.653 -16.585 -14.268 1.00 89.19 119 SER A N 1
ATOM 931 C CA . SER A 1 119 ? 14.011 -16.384 -14.788 1.00 89.19 119 SER A CA 1
ATOM 932 C C . SER A 1 119 ? 14.718 -15.162 -14.186 1.00 89.19 119 SER A C 1
ATOM 934 O O . SER A 1 119 ? 15.945 -15.053 -14.255 1.00 89.19 119 SER A O 1
ATOM 936 N N . VAL A 1 120 ? 13.960 -14.250 -13.573 1.00 87.75 120 VAL A N 1
ATOM 937 C CA . VAL A 1 120 ? 14.465 -13.000 -13.004 1.00 87.75 120 VAL A CA 1
ATOM 938 C C . VAL A 1 120 ? 14.942 -13.225 -11.568 1.00 87.75 120 VAL A C 1
ATOM 940 O O . VAL A 1 120 ? 14.360 -13.985 -10.787 1.00 87.75 120 VAL A O 1
ATOM 943 N N . ARG A 1 121 ? 16.028 -12.542 -11.186 1.00 87.75 121 ARG A N 1
ATOM 944 C CA . ARG A 1 121 ? 16.497 -12.551 -9.794 1.00 87.75 121 ARG A CA 1
ATOM 945 C C . ARG A 1 121 ? 15.408 -12.010 -8.866 1.00 87.75 121 ARG A C 1
ATOM 947 O O . ARG A 1 121 ? 14.670 -11.098 -9.207 1.00 87.75 121 ARG A O 1
ATOM 954 N N . TRP A 1 122 ? 15.326 -12.589 -7.672 1.00 89.75 122 TRP A N 1
ATOM 955 C CA . TRP A 1 122 ? 14.303 -12.251 -6.678 1.00 89.75 122 TRP A CA 1
ATOM 956 C C . TRP A 1 122 ? 12.857 -12.549 -7.111 1.00 89.75 122 TRP A C 1
ATOM 958 O O . TRP A 1 122 ? 11.930 -11.946 -6.565 1.00 89.75 122 TRP A O 1
ATOM 968 N N . TYR A 1 123 ? 12.653 -13.506 -8.028 1.00 93.25 123 TYR A N 1
ATOM 969 C CA . TYR A 1 123 ? 11.343 -14.109 -8.294 1.00 93.25 123 TYR A CA 1
ATOM 970 C C . TYR A 1 123 ? 10.579 -14.413 -6.994 1.00 93.25 123 TYR A C 1
ATOM 972 O O . TYR A 1 123 ? 11.142 -14.917 -6.019 1.00 93.25 123 TYR A O 1
ATOM 980 N N . GLY A 1 124 ? 9.293 -14.064 -6.973 1.00 94.62 124 GLY A N 1
ATOM 981 C CA . GLY A 1 124 ? 8.406 -14.186 -5.819 1.00 94.62 124 GLY A CA 1
ATOM 982 C C . GLY A 1 124 ? 8.504 -13.035 -4.812 1.00 94.62 124 GLY A C 1
ATOM 983 O O . GLY A 1 124 ? 7.616 -12.900 -3.968 1.00 94.62 124 GLY A O 1
ATOM 984 N N . THR A 1 125 ? 9.523 -12.177 -4.905 1.00 93.44 125 THR A N 1
ATOM 985 C CA . THR A 1 125 ? 9.645 -10.961 -4.082 1.00 93.44 125 THR A CA 1
ATOM 986 C C . THR A 1 125 ? 9.052 -9.739 -4.795 1.00 93.44 125 THR A C 1
ATOM 988 O O . THR A 1 125 ? 8.459 -9.867 -5.861 1.00 93.44 125 THR A O 1
ATOM 991 N N . TYR A 1 126 ? 9.195 -8.546 -4.214 1.00 94.19 126 TYR A N 1
ATOM 992 C CA . TYR A 1 126 ? 8.556 -7.313 -4.685 1.00 94.19 126 TYR A CA 1
ATOM 993 C C . TYR A 1 126 ? 9.583 -6.231 -4.996 1.00 94.19 126 TYR A C 1
ATOM 995 O O . TYR A 1 126 ? 10.614 -6.156 -4.333 1.00 94.19 126 TYR A O 1
ATOM 1003 N N . LYS A 1 127 ? 9.300 -5.318 -5.918 1.00 92.31 127 LYS A N 1
ATOM 1004 C CA . LYS A 1 127 ? 10.116 -4.101 -6.045 1.00 92.31 127 LYS A CA 1
ATOM 1005 C C . LYS A 1 127 ? 10.126 -3.288 -4.743 1.00 92.31 127 LYS A C 1
ATOM 1007 O O . LYS A 1 127 ? 9.212 -3.406 -3.927 1.00 92.31 127 LYS A O 1
ATOM 1012 N N . ARG A 1 128 ? 11.154 -2.469 -4.518 1.00 90.19 128 ARG A N 1
ATOM 1013 C CA . ARG A 1 128 ? 11.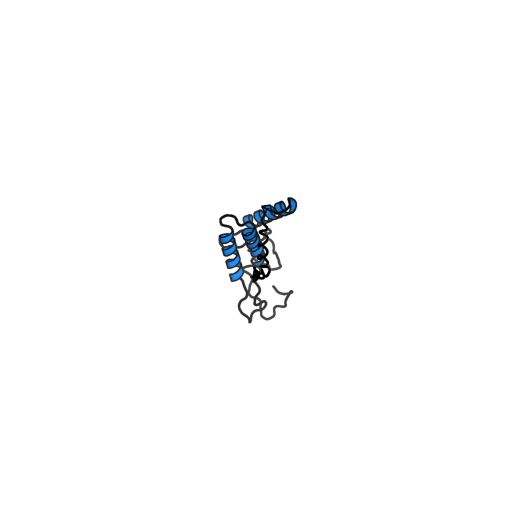199 -1.454 -3.448 1.00 90.19 128 ARG A CA 1
ATOM 1014 C C . ARG A 1 128 ? 10.382 -0.226 -3.835 1.00 90.19 128 ARG A C 1
ATOM 1016 O O . ARG A 1 128 ? 9.614 0.287 -3.026 1.00 90.19 128 ARG A O 1
ATOM 1023 N N . THR A 1 129 ? 10.514 0.205 -5.087 1.00 91.88 129 THR A N 1
ATOM 1024 C CA . THR A 1 129 ? 9.753 1.310 -5.682 1.00 91.88 129 THR A CA 1
ATOM 1025 C C . THR A 1 129 ? 9.217 0.888 -7.054 1.00 91.88 129 THR A C 1
ATOM 1027 O O . THR A 1 129 ? 9.828 0.038 -7.702 1.00 91.88 129 THR A O 1
ATOM 1030 N N . PRO A 1 130 ? 8.111 1.466 -7.559 1.00 92.56 130 PRO A N 1
ATOM 1031 C CA . PRO A 1 130 ? 7.597 1.104 -8.885 1.00 92.56 130 PRO A CA 1
ATOM 1032 C C . PRO A 1 130 ? 8.593 1.378 -10.026 1.00 92.56 130 PRO A C 1
ATOM 1034 O O . PRO A 1 130 ? 8.633 0.637 -11.008 1.00 92.56 130 PRO A O 1
ATOM 1037 N N . ALA A 1 131 ? 9.414 2.423 -9.870 1.00 88.38 131 ALA A N 1
ATOM 1038 C CA . ALA A 1 131 ? 10.427 2.851 -10.835 1.00 88.38 131 ALA A CA 1
ATOM 1039 C C . ALA A 1 131 ? 11.714 2.005 -10.807 1.00 88.38 131 ALA A C 1
ATOM 1041 O O . ALA A 1 131 ? 12.591 2.197 -11.646 1.00 88.38 131 ALA A O 1
ATOM 1042 N N . GLU A 1 132 ? 11.855 1.081 -9.853 1.00 85.62 132 GLU A N 1
ATOM 1043 C CA . GLU A 1 132 ? 13.024 0.211 -9.770 1.00 85.62 132 GLU A CA 1
ATOM 1044 C C . GLU A 1 132 ? 13.153 -0.654 -11.040 1.00 85.62 132 GLU A C 1
ATOM 1046 O O . GLU A 1 132 ? 12.171 -1.299 -11.454 1.00 85.62 132 GLU A O 1
ATOM 1051 N N . PRO A 1 133 ? 14.337 -0.669 -11.685 1.00 86.56 133 PRO A N 1
ATOM 1052 C CA . PRO A 1 133 ? 14.571 -1.515 -12.843 1.00 86.56 133 PRO A CA 1
ATOM 1053 C C . PRO A 1 133 ? 14.557 -2.991 -12.442 1.00 86.56 133 PRO A C 1
ATOM 1055 O O . PRO A 1 133 ? 14.854 -3.357 -11.309 1.00 86.56 133 PRO A O 1
ATOM 1058 N N . THR A 1 134 ? 14.238 -3.860 -13.395 1.00 86.38 134 THR A N 1
ATOM 1059 C CA . THR A 1 134 ? 14.384 -5.304 -13.194 1.00 86.38 134 THR A CA 1
ATOM 1060 C C . THR A 1 134 ? 15.859 -5.645 -12.960 1.00 86.38 134 THR A C 1
ATOM 1062 O O . THR A 1 134 ? 16.708 -5.151 -13.711 1.00 86.38 134 THR A O 1
ATOM 1065 N N . PRO A 1 135 ? 16.195 -6.500 -11.978 1.00 86.81 135 PRO A N 1
ATOM 1066 C CA . PRO A 1 135 ? 17.576 -6.905 -11.767 1.00 86.81 135 PRO A CA 1
ATOM 1067 C C . PRO A 1 135 ? 18.180 -7.602 -12.981 1.00 86.81 135 PRO A C 1
ATOM 1069 O O . PRO A 1 135 ? 17.547 -8.494 -13.558 1.00 86.81 135 PRO A O 1
ATOM 1072 N N . PRO A 1 136 ? 19.437 -7.291 -13.332 1.00 85.88 136 PRO A N 1
ATOM 1073 C CA . PRO A 1 136 ? 20.176 -8.096 -14.286 1.00 85.88 136 PRO A CA 1
ATOM 1074 C C . PRO A 1 136 ? 20.447 -9.508 -13.741 1.00 85.88 136 PRO A C 1
ATOM 1076 O O . PRO A 1 136 ? 20.518 -9.755 -12.538 1.00 85.88 136 PRO A O 1
ATOM 1079 N N . SER A 1 137 ? 20.693 -10.456 -14.646 1.00 84.69 137 SER A N 1
ATOM 1080 C CA . SER A 1 137 ? 20.983 -11.859 -14.301 1.00 84.69 137 SER A CA 1
ATOM 1081 C C . SER A 1 137 ? 22.188 -12.034 -13.362 1.00 84.69 137 SER A C 1
ATOM 1083 O O . SER A 1 137 ? 22.221 -12.968 -12.550 1.00 84.69 137 SER A O 1
ATOM 1085 N N . LYS A 1 138 ? 23.158 -11.114 -13.446 1.00 88.81 138 LYS A N 1
ATOM 1086 C CA . LYS A 1 138 ? 24.374 -11.077 -12.624 1.00 88.81 138 LYS A CA 1
ATOM 1087 C C . LYS A 1 138 ? 24.197 -10.459 -11.232 1.00 88.81 138 LYS A C 1
ATOM 1089 O O . LYS A 1 138 ? 25.182 -10.404 -10.510 1.00 88.81 138 LYS A O 1
ATOM 1094 N N . SER A 1 139 ? 23.001 -9.989 -10.869 1.00 85.88 139 SER A N 1
ATOM 1095 C CA . SER A 1 139 ? 22.769 -9.389 -9.553 1.00 85.88 139 SER A CA 1
ATOM 1096 C C . SER A 1 139 ? 23.063 -10.368 -8.419 1.00 85.88 139 SER A C 1
ATOM 1098 O O . SER A 1 139 ? 22.541 -11.489 -8.391 1.00 85.88 139 SER A O 1
ATOM 1100 N N . GLU A 1 140 ? 23.862 -9.916 -7.461 1.00 84.62 140 GLU A N 1
ATOM 1101 C CA . GLU A 1 140 ? 24.191 -10.623 -6.234 1.00 84.62 140 GLU A CA 1
ATOM 1102 C C . GLU A 1 140 ? 23.230 -10.226 -5.110 1.00 84.62 140 GLU A C 1
ATOM 1104 O O . GLU A 1 140 ? 23.040 -9.048 -4.796 1.00 84.62 140 GLU A O 1
ATOM 1109 N N . LEU A 1 141 ? 22.629 -11.234 -4.469 1.00 78.31 141 LEU A N 1
ATOM 1110 C CA . LEU A 1 141 ? 21.741 -11.028 -3.329 1.00 78.31 141 LEU A CA 1
ATOM 1111 C C . LEU A 1 141 ? 22.474 -10.234 -2.234 1.00 78.31 141 LEU A C 1
ATOM 1113 O O . LEU A 1 141 ? 23.602 -10.562 -1.872 1.00 78.31 141 LEU A O 1
ATOM 1117 N N . TRP A 1 142 ? 21.804 -9.212 -1.703 1.00 74.31 142 TRP A N 1
ATOM 1118 C CA . TRP A 1 142 ? 22.296 -8.286 -0.675 1.00 74.31 142 TRP A CA 1
ATOM 1119 C C . TRP A 1 142 ? 23.341 -7.255 -1.114 1.00 74.31 142 TRP A C 1
ATOM 1121 O O . TRP A 1 142 ? 23.647 -6.353 -0.330 1.00 74.31 142 TRP A O 1
ATOM 1131 N N . ARG A 1 143 ? 23.864 -7.352 -2.340 1.00 77.81 143 ARG A N 1
ATOM 1132 C CA . ARG A 1 143 ? 24.795 -6.364 -2.904 1.00 77.81 143 ARG A CA 1
ATOM 1133 C C . ARG A 1 143 ? 24.133 -5.489 -3.949 1.00 77.81 143 ARG A C 1
ATOM 1135 O O . ARG A 1 143 ? 24.285 -4.272 -3.902 1.00 77.81 143 ARG A O 1
ATOM 1142 N N . ASP A 1 144 ? 23.381 -6.119 -4.839 1.00 75.19 144 ASP A N 1
ATOM 1143 C CA . ASP A 1 144 ? 22.660 -5.454 -5.908 1.00 75.19 144 ASP A CA 1
ATOM 1144 C C . ASP A 1 144 ? 21.177 -5.378 -5.545 1.00 75.19 144 ASP A C 1
ATOM 1146 O O . ASP A 1 144 ? 20.625 -6.321 -4.971 1.00 75.19 144 ASP A O 1
ATOM 1150 N N . TYR A 1 145 ? 20.547 -4.246 -5.863 1.00 67.56 145 TYR A N 1
ATOM 1151 C CA . TYR A 1 145 ? 19.125 -3.987 -5.640 1.00 67.56 145 TYR A CA 1
ATOM 1152 C C . TYR A 1 145 ? 18.557 -3.148 -6.777 1.00 67.56 145 TYR A C 1
ATOM 1154 O O . TYR A 1 145 ? 19.075 -2.020 -6.967 1.00 67.56 145 TYR A O 1
#

Foldseek 3Di:
DDDDDDDDDPPDPPPPPPDPPPPPPPPLQALVNDDPVVNVVLVVVLVQQVVQADPVLLFGWDPDQDDPPDDDDDRGTFGFLVCLLVNLVSLVRNVDPCSPVSSVSSVVSSVVQAQCDPQFPNHRDGDRGPPDDGDDSPDDPPPHD

Sequence (145 aa):
MRKLVVWVALCGATSILYGQSLPQRARHVSPASLNRNTGELFQESMHWNEYFYDDAVSLVKSPSGGSAHGTQGEGGRRHMVRESSWYALGLLFRDQAGDRERAAKILNAVLKQQYTDPSVRWYGTYKRTPAEPTPPSKSELWRDY

Secondary structure (DSSP, 8-state):
------------------------------GGGS-HHHHHHHHHHHHHHHHHEETTTTEEEPSSSS-TTS----SSPPEETTTHHHHHHHHHHH--TTHHHHHHHHHHHHHTTB---TTSTTTTSB-SSTTPPPPPTTPPTTT--